Protein AF-A0A7S1DUS9-F1 (afdb_monomer_lite)

Secondary structure (DSSP, 8-state):
-HHHHHIIIIITTS-STT--HHHHHHHHHHHHHHHHHTTSEEEE--TTSS--EEEE--S--TTHHHHHHHHHH-SSHHHHHHHHHHHHHHHHTB-HHHHTTHHHHHHHHHHHHHHHHHHTT-

pLDDT: mean 80.32, std 11.38, range [42.69, 92.81]

Radius of gyration: 14.67 Å; chains: 1; bounding box: 32×38×35 Å

Sequence (122 aa):
PVAEHLFTNLLCKGNIAEQSEQGFTLFRFSMKFVNWRKGAFHESNHEGGEKQGFVVKSFDLMGTKELWEIAVGAEHDTVATEACIFLNELHQSLSGALQHRVAEKREEFIANCMRYMLQAAE

Structure (mmCIF, N/CA/C/O backbone):
data_AF-A0A7S1DUS9-F1
#
_entry.id   AF-A0A7S1DUS9-F1
#
loop_
_atom_site.group_PDB
_atom_site.id
_atom_site.type_symbol
_atom_site.label_atom_id
_atom_site.label_alt_id
_atom_site.label_comp_id
_atom_site.label_asym_id
_atom_site.label_entity_id
_atom_site.label_seq_id
_atom_site.pdbx_PDB_ins_code
_atom_site.Cartn_x
_atom_site.Cartn_y
_atom_site.Cartn_z
_atom_site.occupancy
_atom_site.B_iso_or_equiv
_atom_site.auth_seq_id
_atom_site.auth_comp_id
_atom_site.auth_asym_id
_atom_site.auth_atom_id
_atom_site.pdbx_PDB_model_num
ATOM 1 N N . PRO A 1 1 ? -18.184 4.659 -5.977 1.00 68.94 1 PRO A N 1
ATOM 2 C CA . PRO A 1 1 ? -17.952 6.117 -6.141 1.00 68.94 1 PRO A CA 1
ATOM 3 C C . PRO A 1 1 ? -16.950 6.381 -7.272 1.00 68.94 1 PRO A C 1
ATOM 5 O O . PRO A 1 1 ? -16.141 5.499 -7.538 1.00 68.94 1 PRO A O 1
ATOM 8 N N . VAL A 1 2 ? -16.971 7.556 -7.915 1.00 78.81 2 VAL A N 1
ATOM 9 C CA . VAL A 1 2 ? -16.080 7.877 -9.056 1.00 78.81 2 VAL A CA 1
ATOM 10 C C . VAL A 1 2 ? -14.597 7.658 -8.718 1.00 78.81 2 VAL A C 1
ATOM 12 O O . VAL A 1 2 ? -13.881 7.055 -9.505 1.00 78.81 2 VAL A O 1
ATOM 15 N N . ALA A 1 3 ? -14.154 8.043 -7.518 1.00 76.62 3 ALA A N 1
ATOM 16 C CA . ALA A 1 3 ? -12.767 7.861 -7.076 1.00 76.62 3 ALA A CA 1
ATOM 17 C C . ALA A 1 3 ? -12.326 6.386 -6.980 1.00 76.62 3 ALA A C 1
ATOM 19 O O . ALA A 1 3 ? -11.232 6.050 -7.417 1.00 76.62 3 ALA A O 1
ATOM 20 N N . GLU A 1 4 ? -13.182 5.498 -6.462 1.00 82.38 4 GLU A N 1
ATOM 21 C CA . GLU A 1 4 ? -12.916 4.048 -6.438 1.00 82.38 4 GLU A CA 1
ATOM 22 C C . GLU A 1 4 ? -12.840 3.484 -7.857 1.00 82.38 4 GLU A C 1
ATOM 24 O O . GLU A 1 4 ? -11.944 2.714 -8.179 1.00 82.38 4 GLU A O 1
ATOM 29 N N . HIS 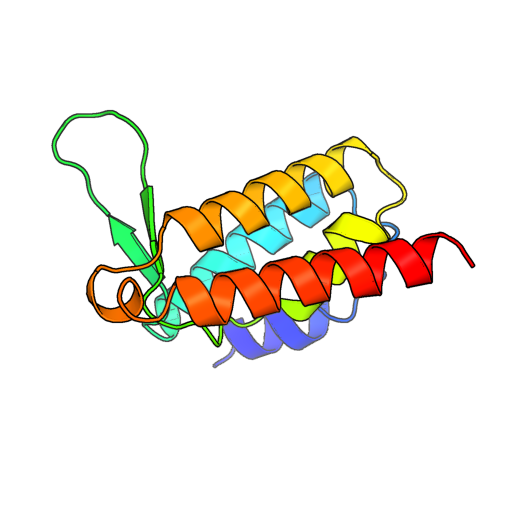A 1 5 ? -13.758 3.917 -8.726 1.00 81.31 5 HIS A N 1
ATOM 30 C CA . HIS A 1 5 ? -13.781 3.475 -10.113 1.00 81.31 5 HIS A CA 1
ATOM 31 C C . HIS A 1 5 ? -12.515 3.903 -10.866 1.00 81.31 5 HIS A C 1
ATOM 33 O O . HIS A 1 5 ? -11.961 3.095 -11.605 1.00 81.31 5 HIS A O 1
ATOM 39 N N . LEU A 1 6 ? -12.042 5.136 -10.661 1.00 80.06 6 LEU A N 1
ATOM 40 C CA . LEU A 1 6 ? -10.799 5.634 -11.256 1.00 80.06 6 LEU A CA 1
ATOM 41 C C . LEU A 1 6 ? -9.577 4.891 -10.709 1.00 80.06 6 LEU A C 1
ATOM 43 O O . LEU A 1 6 ? -8.745 4.449 -11.494 1.00 80.06 6 LEU A O 1
ATOM 47 N N . PHE A 1 7 ? -9.488 4.690 -9.392 1.00 84.31 7 PHE A N 1
ATOM 48 C CA . PHE A 1 7 ? -8.373 3.962 -8.784 1.00 84.31 7 PHE A CA 1
ATOM 49 C C . PHE A 1 7 ? -8.283 2.526 -9.314 1.00 84.31 7 PHE A C 1
ATOM 51 O O . PHE A 1 7 ? -7.256 2.131 -9.859 1.00 84.31 7 PHE A O 1
ATOM 58 N N . THR A 1 8 ? -9.385 1.774 -9.265 1.00 83.00 8 THR A N 1
ATOM 59 C CA . THR A 1 8 ? -9.393 0.380 -9.717 1.00 83.00 8 THR A CA 1
ATOM 60 C C . THR A 1 8 ? -9.198 0.246 -11.225 1.00 83.00 8 THR A C 1
ATOM 62 O O . THR A 1 8 ? -8.522 -0.677 -11.661 1.00 83.00 8 THR A O 1
ATOM 65 N N . ASN A 1 9 ? -9.791 1.117 -12.048 1.00 79.50 9 ASN A N 1
ATOM 66 C CA . ASN A 1 9 ? -9.757 0.917 -13.501 1.00 79.50 9 ASN A CA 1
ATOM 67 C C . ASN A 1 9 ? -8.583 1.581 -14.215 1.00 79.50 9 ASN A C 1
ATOM 69 O O . ASN A 1 9 ? -8.273 1.153 -15.321 1.00 79.50 9 ASN A O 1
ATOM 73 N N . LEU A 1 10 ? -7.951 2.594 -13.620 1.00 75.44 10 LEU A N 1
ATOM 74 C CA . LEU A 1 10 ? -6.824 3.290 -14.244 1.00 75.44 10 LEU A CA 1
ATOM 75 C C . LEU A 1 10 ? -5.498 2.972 -13.560 1.00 75.44 10 LEU A C 1
ATOM 77 O O . LEU A 1 10 ? -4.515 2.735 -14.250 1.00 75.44 10 LEU A O 1
ATOM 81 N N . LEU A 1 11 ? -5.464 2.949 -12.225 1.00 78.50 11 LEU A N 1
ATOM 82 C CA . LEU A 1 11 ? -4.211 2.791 -11.482 1.00 78.50 11 LEU A CA 1
ATOM 83 C C . LEU A 1 11 ? -3.909 1.322 -11.172 1.00 78.50 11 LEU A C 1
ATOM 85 O O . LEU A 1 11 ? -2.788 0.882 -11.381 1.00 78.50 11 LEU A O 1
ATOM 89 N N . CYS A 1 12 ? -4.909 0.539 -10.761 1.00 80.62 12 CYS A N 1
ATOM 90 C CA . CYS A 1 12 ? -4.723 -0.886 -10.453 1.00 80.62 12 CYS A CA 1
ATOM 91 C C . CYS A 1 12 ? -4.663 -1.800 -11.691 1.00 80.62 12 CYS A C 1
ATOM 93 O O . CYS A 1 12 ? -4.283 -2.957 -11.571 1.00 80.62 12 CYS A O 1
ATOM 95 N N . LYS A 1 13 ? -5.074 -1.317 -12.872 1.00 78.56 13 LYS A N 1
ATOM 96 C CA . LYS A 1 13 ? -5.063 -2.087 -14.135 1.00 78.56 13 LYS A CA 1
ATOM 97 C C . LYS A 1 13 ? -3.915 -1.722 -15.080 1.00 78.56 13 LYS A C 1
ATOM 99 O O . LYS A 1 13 ? -3.827 -2.300 -16.161 1.00 78.56 13 LYS A O 1
ATOM 104 N N . GLY A 1 14 ? -3.094 -0.736 -14.718 1.00 70.75 14 GLY A N 1
ATOM 105 C CA . GLY A 1 14 ? -1.909 -0.368 -15.493 1.00 70.75 14 GLY A CA 1
ATOM 106 C C . GLY A 1 14 ? -0.817 -1.435 -15.406 1.00 70.75 14 GLY A C 1
ATOM 107 O O . GLY A 1 14 ? -0.927 -2.372 -14.619 1.00 70.75 14 GLY A O 1
ATOM 108 N N . ASN A 1 15 ? 0.252 -1.288 -16.195 1.00 74.06 15 ASN A N 1
ATOM 109 C CA . ASN A 1 15 ? 1.436 -2.124 -16.014 1.00 74.06 15 ASN A CA 1
ATOM 110 C C . ASN A 1 15 ? 2.085 -1.773 -14.667 1.00 74.06 15 ASN A C 1
ATOM 112 O O . ASN A 1 15 ? 2.552 -0.652 -14.456 1.00 74.06 15 ASN A O 1
ATOM 116 N N . ILE A 1 16 ? 2.017 -2.712 -13.730 1.00 74.00 16 ILE A N 1
ATOM 117 C CA . ILE A 1 16 ? 2.449 -2.519 -12.346 1.00 74.00 16 ILE A CA 1
ATOM 118 C C . ILE A 1 16 ? 3.983 -2.591 -12.241 1.00 74.00 16 ILE A C 1
ATOM 120 O O . ILE A 1 16 ? 4.568 -1.907 -11.404 1.00 74.00 16 ILE A O 1
ATOM 124 N N . ALA A 1 17 ? 4.633 -3.349 -13.130 1.00 74.00 17 ALA A N 1
ATOM 125 C CA . ALA A 1 17 ? 6.086 -3.508 -13.152 1.00 74.00 17 ALA A CA 1
ATOM 126 C C . ALA A 1 17 ? 6.816 -2.236 -13.626 1.00 74.00 17 ALA A C 1
ATOM 128 O O . ALA A 1 17 ? 7.836 -1.849 -13.064 1.00 74.00 17 ALA A O 1
ATOM 129 N N . GLU A 1 18 ? 6.243 -1.527 -14.600 1.00 80.94 18 GLU A N 1
ATOM 130 C CA . GLU A 1 18 ? 6.824 -0.321 -15.219 1.00 80.94 18 GLU A CA 1
ATOM 131 C C . GLU A 1 18 ? 6.443 0.983 -14.485 1.00 80.94 18 GLU A C 1
ATOM 133 O O . GLU A 1 18 ? 6.460 2.076 -15.060 1.00 80.94 18 GLU A O 1
ATOM 138 N N . GLN A 1 19 ? 6.024 0.905 -13.218 1.00 80.94 19 GLN A N 1
ATOM 139 C CA . GLN A 1 19 ? 5.627 2.098 -12.471 1.00 80.94 19 GLN A CA 1
ATOM 140 C C . GLN A 1 19 ? 6.820 3.031 -12.260 1.00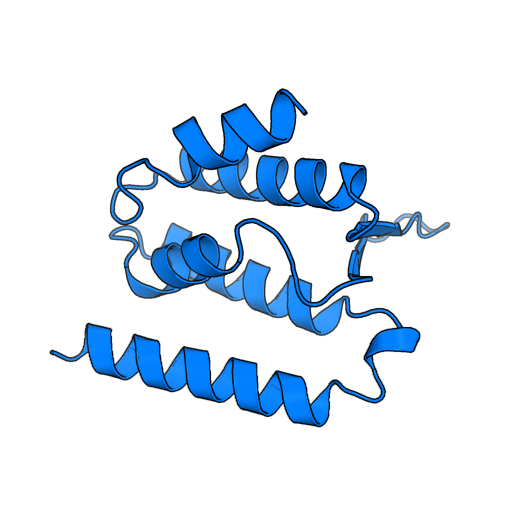 80.94 19 GLN A C 1
ATOM 142 O O . GLN A 1 19 ? 7.784 2.679 -11.587 1.00 80.94 19 GLN A O 1
ATOM 147 N N . SER A 1 20 ? 6.721 4.259 -12.771 1.00 87.94 20 SER A N 1
ATOM 148 C CA . SER A 1 20 ? 7.665 5.326 -12.435 1.00 87.94 20 SER A CA 1
ATOM 149 C C . SER A 1 20 ? 7.486 5.790 -10.987 1.00 87.94 20 SER A C 1
ATOM 151 O O . SER A 1 20 ? 6.432 5.596 -10.380 1.00 87.94 20 SER A O 1
ATOM 153 N N . GLU A 1 21 ? 8.476 6.494 -10.435 1.00 89.25 21 GLU A N 1
ATOM 154 C CA . GLU A 1 21 ? 8.374 7.096 -9.096 1.00 89.25 21 GLU A CA 1
ATOM 155 C C . GLU A 1 21 ? 7.166 8.041 -8.964 1.00 89.25 21 GLU A C 1
ATOM 157 O O . GLU A 1 21 ? 6.475 8.058 -7.940 1.00 89.25 21 GLU A O 1
ATOM 162 N N . GLN A 1 22 ? 6.8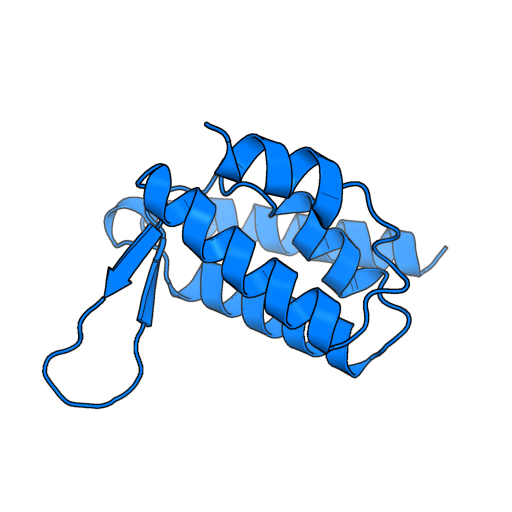58 8.809 -10.018 1.00 89.56 22 GLN A N 1
ATOM 163 C CA . GLN A 1 22 ? 5.676 9.674 -10.042 1.00 89.56 22 GLN A CA 1
ATOM 164 C C . GLN A 1 22 ? 4.383 8.851 -10.112 1.00 89.56 22 GLN A C 1
ATOM 166 O O . GLN A 1 22 ? 3.406 9.196 -9.442 1.00 89.56 22 GLN A O 1
ATOM 171 N N . GLY A 1 23 ? 4.384 7.752 -10.875 1.00 88.88 23 GLY A N 1
ATOM 172 C CA . GLY A 1 23 ? 3.279 6.794 -10.931 1.00 88.88 23 GLY A CA 1
ATOM 173 C C . GLY A 1 23 ? 2.995 6.181 -9.562 1.00 88.88 23 GLY A C 1
ATOM 174 O O . GLY A 1 23 ? 1.863 6.237 -9.077 1.00 88.88 23 GLY A O 1
ATOM 175 N N . PHE A 1 24 ? 4.042 5.727 -8.870 1.00 91.31 24 PHE A N 1
ATOM 176 C CA . PHE A 1 24 ? 3.934 5.198 -7.515 1.00 91.31 24 PHE A CA 1
ATOM 177 C C . PHE A 1 24 ? 3.467 6.253 -6.504 1.00 91.31 24 PHE A C 1
ATOM 179 O O . PHE A 1 24 ? 2.609 5.981 -5.664 1.00 91.31 24 PHE A O 1
ATOM 186 N N . THR A 1 25 ? 3.954 7.491 -6.613 1.00 90.88 25 THR A N 1
ATOM 187 C CA . THR A 1 25 ? 3.492 8.604 -5.769 1.00 90.88 25 THR A CA 1
ATOM 188 C C . THR A 1 25 ? 1.987 8.839 -5.933 1.00 90.88 25 THR A C 1
ATOM 190 O O . THR A 1 25 ? 1.260 8.969 -4.940 1.00 90.88 25 THR A O 1
ATOM 193 N N . LEU A 1 26 ? 1.496 8.837 -7.177 1.00 89.75 26 LEU A N 1
ATOM 194 C CA . LEU A 1 26 ? 0.073 8.967 -7.483 1.00 89.75 26 LEU A CA 1
ATOM 195 C C . LEU A 1 26 ? -0.735 7.764 -6.976 1.00 89.75 26 LEU A C 1
ATOM 197 O O . LEU A 1 26 ? -1.818 7.951 -6.411 1.00 89.75 26 LEU A O 1
ATOM 201 N N . PHE A 1 27 ? -0.210 6.547 -7.134 1.00 91.12 27 PHE A N 1
ATOM 202 C CA . PHE A 1 27 ? -0.811 5.327 -6.601 1.00 91.12 27 PHE A CA 1
ATOM 203 C C . PHE A 1 27 ? -0.965 5.412 -5.080 1.00 91.12 27 PHE A C 1
ATOM 205 O O . PHE A 1 27 ? -2.077 5.267 -4.568 1.00 91.12 27 PHE A O 1
ATOM 212 N N . ARG A 1 28 ? 0.113 5.739 -4.356 1.00 91.12 28 ARG A N 1
ATOM 213 C CA . ARG A 1 28 ? 0.131 5.864 -2.891 1.00 91.12 28 ARG A CA 1
ATOM 214 C C . ARG A 1 28 ? -0.881 6.894 -2.402 1.00 91.12 28 ARG A C 1
ATOM 216 O O . ARG A 1 28 ? -1.648 6.625 -1.475 1.00 91.12 28 ARG A O 1
ATOM 223 N N . PHE A 1 29 ? -0.900 8.070 -3.028 1.00 90.00 29 PHE A N 1
ATOM 224 C CA . PHE A 1 29 ? -1.862 9.124 -2.708 1.00 90.00 29 PHE A CA 1
ATOM 225 C C . PHE A 1 29 ? -3.305 8.652 -2.922 1.00 90.00 29 PHE A C 1
ATOM 227 O O . PHE A 1 29 ? -4.150 8.791 -2.034 1.00 90.00 29 PHE A O 1
ATOM 234 N N . SER A 1 30 ? -3.579 8.038 -4.073 1.00 90.81 30 SER A N 1
ATOM 235 C CA . SER A 1 30 ? -4.917 7.568 -4.427 1.00 90.81 30 SER A CA 1
ATOM 236 C C . SER A 1 30 ? -5.383 6.448 -3.498 1.00 90.81 30 SER A C 1
ATOM 238 O O . SER A 1 30 ? -6.507 6.494 -3.003 1.00 90.81 30 SER A O 1
ATOM 240 N N . MET A 1 31 ? -4.508 5.496 -3.165 1.00 91.44 31 MET A N 1
ATOM 241 C CA . MET A 1 31 ? -4.799 4.427 -2.209 1.00 91.44 31 MET A CA 1
ATOM 242 C C . MET A 1 31 ? -5.205 4.998 -0.844 1.00 91.44 31 MET A C 1
ATOM 244 O O . MET A 1 31 ? -6.222 4.580 -0.284 1.00 91.44 31 MET A O 1
ATOM 248 N N . LYS A 1 32 ? -4.464 5.988 -0.324 1.00 89.75 32 LYS A N 1
ATOM 249 C CA . LYS A 1 32 ? -4.811 6.680 0.930 1.00 89.75 32 LYS A CA 1
ATOM 250 C C . LYS A 1 32 ? -6.164 7.383 0.826 1.00 89.75 32 LYS A C 1
ATOM 252 O O . LYS A 1 32 ? -7.027 7.178 1.678 1.00 89.75 32 LYS A O 1
ATOM 257 N N . PHE A 1 33 ? -6.385 8.154 -0.237 1.00 88.75 33 PHE A N 1
ATOM 258 C CA . PHE A 1 33 ? -7.622 8.908 -0.438 1.00 88.75 33 PHE A CA 1
ATOM 259 C C . PHE A 1 33 ? -8.862 8.007 -0.501 1.00 88.75 33 PHE A C 1
ATOM 261 O O . PHE A 1 33 ? -9.864 8.262 0.169 1.00 88.75 33 PHE A O 1
ATOM 268 N N . VAL A 1 34 ? -8.803 6.930 -1.284 1.00 91.25 34 VAL A N 1
ATOM 269 C CA . VAL A 1 34 ? -9.953 6.049 -1.517 1.00 91.25 34 VAL A CA 1
ATOM 270 C C . VAL A 1 34 ? -10.315 5.277 -0.247 1.00 91.25 34 VAL A C 1
ATOM 272 O O . VAL A 1 34 ? -11.486 5.193 0.125 1.00 91.25 34 VAL A O 1
ATOM 275 N N . ASN A 1 35 ? -9.319 4.774 0.478 1.00 91.56 35 ASN A N 1
ATOM 276 C CA . ASN A 1 35 ? -9.546 4.074 1.740 1.00 91.56 35 ASN A CA 1
ATOM 277 C C . ASN A 1 35 ? -9.950 5.031 2.879 1.00 91.56 35 ASN A C 1
ATOM 279 O O . ASN A 1 35 ? -10.750 4.647 3.732 1.00 91.56 35 ASN A O 1
ATOM 283 N N . TRP A 1 36 ? -9.503 6.293 2.872 1.00 89.75 36 TRP A N 1
ATOM 284 C CA . TRP A 1 36 ? -10.034 7.330 3.768 1.00 89.75 36 TRP A CA 1
ATOM 285 C C . TRP A 1 36 ? -11.520 7.587 3.505 1.00 89.75 36 TRP A C 1
ATOM 287 O O . TRP A 1 36 ? -12.329 7.552 4.431 1.00 89.75 36 TRP A O 1
ATOM 297 N N . ARG A 1 37 ? -11.912 7.741 2.234 1.00 88.75 37 ARG A N 1
ATOM 298 C CA . ARG A 1 37 ? -13.320 7.904 1.828 1.00 88.75 37 ARG A CA 1
ATOM 299 C C . ARG A 1 37 ? -14.206 6.732 2.255 1.00 88.75 37 ARG A C 1
ATOM 301 O O . ARG A 1 37 ? -15.385 6.945 2.524 1.00 88.75 37 ARG A O 1
ATOM 308 N N . LYS A 1 38 ? -13.648 5.521 2.333 1.00 88.00 38 LYS A N 1
ATOM 309 C CA . LYS A 1 38 ? -14.325 4.308 2.819 1.00 88.00 38 LYS A CA 1
ATOM 310 C C . LYS A 1 38 ? -14.329 4.162 4.347 1.00 88.00 38 LYS A C 1
ATOM 312 O O . LYS A 1 38 ? -14.908 3.211 4.858 1.00 88.00 38 LYS A O 1
ATOM 317 N N . GLY A 1 39 ? -13.675 5.064 5.079 1.00 87.00 39 GLY A N 1
ATOM 318 C CA . GLY A 1 39 ? -13.516 4.975 6.533 1.00 87.00 39 GLY A CA 1
ATOM 319 C C . GLY A 1 39 ? -12.492 3.929 6.996 1.00 87.00 39 GLY A C 1
ATOM 320 O O . GLY A 1 39 ? -12.380 3.682 8.196 1.00 87.00 39 GLY A O 1
ATOM 321 N N . ALA A 1 40 ? -11.733 3.334 6.069 1.00 86.44 40 ALA A N 1
ATOM 322 C CA . ALA A 1 40 ? -10.676 2.365 6.352 1.00 86.44 40 ALA A CA 1
ATOM 323 C C . ALA A 1 40 ? -9.342 3.031 6.745 1.00 86.44 40 ALA A C 1
ATOM 325 O O . ALA A 1 40 ? -8.530 2.401 7.423 1.00 86.44 40 ALA A O 1
ATOM 326 N N . PHE A 1 41 ? -9.150 4.311 6.398 1.00 84.31 41 PHE A N 1
ATOM 327 C CA . PHE A 1 41 ? -8.107 5.181 6.957 1.00 84.31 41 PHE A CA 1
ATOM 328 C C . PHE A 1 41 ? -8.698 6.351 7.739 1.00 84.31 41 PHE A C 1
ATOM 330 O O . PHE A 1 41 ? -9.772 6.866 7.426 1.00 84.31 41 PHE A O 1
ATOM 337 N N . HIS A 1 42 ? -7.936 6.830 8.714 1.00 83.38 42 HIS A N 1
ATOM 338 C CA . HIS A 1 42 ? -8.131 8.136 9.323 1.00 83.38 42 HIS A CA 1
ATOM 339 C C . HIS A 1 42 ? -6.800 8.876 9.363 1.00 83.38 42 HIS A C 1
ATOM 341 O O . HIS A 1 42 ? -5.791 8.284 9.730 1.00 83.38 42 HIS A O 1
ATOM 347 N N . GLU A 1 43 ? -6.786 10.147 8.985 1.00 73.62 43 GLU A N 1
ATOM 348 C CA . GLU A 1 43 ? -5.603 10.984 9.163 1.00 73.62 43 GLU A CA 1
ATOM 349 C C . GLU A 1 43 ? -5.467 11.292 10.657 1.00 73.62 43 GLU A C 1
ATOM 351 O O . GLU A 1 43 ? -6.424 11.741 11.291 1.00 73.62 43 GLU A O 1
ATOM 356 N N . SER A 1 44 ? -4.323 10.967 11.258 1.00 67.12 44 SER A N 1
ATOM 357 C CA . SER A 1 44 ? -4.061 11.351 12.641 1.00 67.12 44 SER A CA 1
ATOM 358 C C . SER A 1 44 ? -3.461 12.747 12.626 1.00 67.12 44 SER A C 1
ATOM 360 O O . SER A 1 44 ? -2.279 12.919 12.319 1.00 67.12 44 SER A O 1
ATOM 362 N N . ASN A 1 45 ? -4.266 13.744 12.982 1.00 55.59 45 ASN A N 1
ATOM 363 C CA . ASN A 1 45 ? -3.735 15.044 13.357 1.00 55.59 45 ASN A CA 1
ATOM 364 C C . ASN A 1 45 ? -3.026 14.875 14.703 1.00 55.59 45 ASN A C 1
ATOM 366 O O . ASN A 1 45 ? -3.670 14.852 15.748 1.00 55.59 45 ASN A O 1
ATOM 370 N N . HIS A 1 46 ? -1.706 14.710 14.681 1.00 49.25 46 HIS A N 1
ATOM 371 C CA . HIS A 1 46 ? -0.911 14.919 15.882 1.00 49.25 46 HIS A CA 1
ATOM 372 C C . HIS A 1 46 ? -0.819 16.429 16.125 1.00 49.25 46 HIS A C 1
ATOM 374 O O . HIS A 1 46 ? -0.179 17.159 15.365 1.00 49.25 46 HIS A O 1
ATOM 380 N N . GLU A 1 47 ? -1.477 16.909 17.181 1.00 43.47 47 GLU A N 1
ATOM 381 C CA . GLU A 1 47 ? -1.168 18.212 17.769 1.00 43.47 47 GLU A CA 1
ATOM 382 C C . GLU A 1 47 ? 0.297 18.167 18.231 1.00 43.47 47 GLU A C 1
ATOM 384 O O . GLU A 1 47 ? 0.619 17.482 19.199 1.00 43.47 47 GLU A O 1
ATOM 389 N N . GLY A 1 48 ? 1.209 18.815 17.496 1.00 49.91 48 GLY A N 1
ATOM 390 C CA . GLY A 1 48 ? 2.632 18.834 17.869 1.00 49.91 48 GLY A CA 1
ATOM 391 C C . GLY A 1 48 ? 3.668 18.855 16.744 1.00 49.91 48 GLY A C 1
ATOM 392 O O . GLY A 1 48 ? 4.853 18.845 17.045 1.00 49.91 48 GLY A O 1
ATOM 393 N N . GLY A 1 49 ? 3.281 18.914 15.467 1.00 43.59 49 GLY A N 1
ATOM 394 C CA . GLY A 1 49 ? 4.217 19.262 14.384 1.00 43.59 49 GLY A CA 1
ATOM 395 C C . GLY A 1 49 ? 5.178 18.164 13.908 1.00 43.59 49 GLY A C 1
ATOM 396 O O . GLY A 1 49 ? 5.934 18.415 12.973 1.00 43.59 49 GLY A O 1
ATOM 397 N N . GLU A 1 50 ? 5.123 16.943 14.444 1.00 42.69 50 GLU A N 1
ATOM 398 C CA . GLU A 1 50 ? 5.891 15.811 13.912 1.00 42.69 50 GLU A CA 1
ATOM 399 C C . GLU A 1 50 ? 4.980 14.808 13.187 1.00 42.69 50 GLU A C 1
ATOM 401 O O . GLU A 1 50 ? 4.154 14.140 13.798 1.00 42.69 50 GLU A O 1
ATOM 406 N N . LYS A 1 51 ? 5.158 14.764 11.855 1.00 49.28 51 LYS A N 1
ATOM 407 C CA . LYS A 1 51 ? 4.562 13.888 10.823 1.00 49.28 51 LYS A CA 1
ATOM 408 C C . LYS A 1 51 ? 3.032 13.704 10.858 1.00 49.28 51 LYS A C 1
ATOM 410 O O . LYS A 1 51 ? 2.471 13.062 11.737 1.00 49.28 51 LYS A O 1
ATOM 415 N N . GLN A 1 52 ? 2.368 14.152 9.783 1.00 54.22 52 GLN A N 1
ATOM 416 C CA . GLN A 1 52 ? 1.023 13.689 9.408 1.00 54.22 52 GLN A CA 1
ATOM 417 C C . GLN A 1 52 ? 1.029 12.157 9.300 1.00 54.22 52 GLN A C 1
ATOM 419 O O . GLN A 1 52 ? 1.541 11.586 8.336 1.00 54.22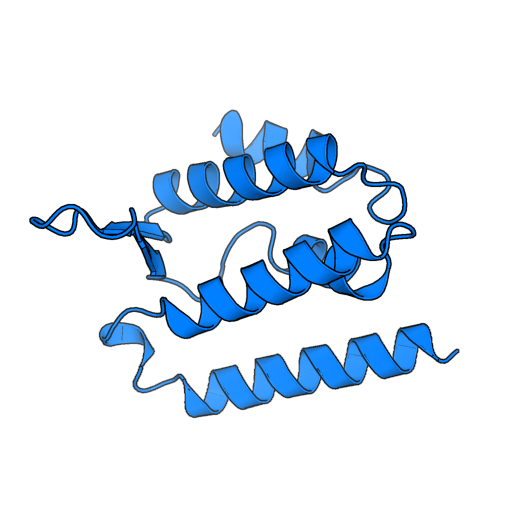 52 GLN A O 1
ATOM 424 N N . GLY A 1 53 ? 0.511 11.495 10.329 1.00 67.62 53 GLY A N 1
ATOM 425 C CA . GLY A 1 53 ? 0.316 10.053 10.350 1.00 67.62 53 GLY A CA 1
ATOM 426 C C . GLY A 1 53 ? -1.050 9.669 9.789 1.00 67.62 53 GLY A C 1
ATOM 427 O O . GLY A 1 53 ? -1.951 10.496 9.633 1.00 67.62 53 GLY A O 1
ATOM 428 N N . PHE A 1 54 ? -1.231 8.384 9.513 1.00 80.19 54 PHE A N 1
ATOM 429 C CA . PHE A 1 54 ? -2.548 7.810 9.265 1.00 80.19 54 PHE A CA 1
ATOM 430 C C . PHE A 1 54 ? -2.748 6.595 10.167 1.00 80.19 54 PHE A C 1
ATOM 432 O O . PHE A 1 54 ? -1.790 5.938 10.566 1.00 80.19 54 PHE A O 1
ATOM 439 N N . VAL A 1 55 ? -4.008 6.302 10.472 1.00 85.88 55 VAL A N 1
ATOM 440 C CA . VAL A 1 55 ? -4.445 5.153 11.260 1.00 85.88 55 VAL A CA 1
ATOM 441 C C . VAL A 1 55 ? -5.288 4.245 10.379 1.00 85.88 55 VAL A C 1
ATOM 443 O O . VAL A 1 55 ? -6.274 4.680 9.776 1.00 85.88 55 VAL A O 1
ATOM 446 N N . VAL A 1 56 ? -4.915 2.972 10.332 1.00 87.25 56 VAL A N 1
ATOM 447 C CA . VAL A 1 56 ? -5.592 1.920 9.578 1.00 87.25 56 VAL A CA 1
ATOM 448 C C . VAL A 1 56 ? -6.682 1.298 10.446 1.00 87.25 56 VAL A C 1
ATOM 450 O O . VAL A 1 56 ? -6.421 0.756 11.522 1.00 87.25 56 VAL A O 1
ATOM 453 N N . LYS A 1 57 ? -7.927 1.386 9.981 1.00 86.69 57 LYS A N 1
ATOM 454 C CA . LYS A 1 57 ? -9.127 0.893 10.677 1.00 86.69 57 LYS A CA 1
ATOM 455 C C . LYS A 1 57 ? -9.671 -0.412 10.098 1.00 86.69 57 LYS A C 1
ATOM 457 O O . LYS A 1 57 ? -10.528 -1.031 10.720 1.00 86.69 57 LYS A O 1
ATOM 462 N N . SER A 1 58 ? -9.167 -0.847 8.943 1.00 86.12 58 SER A N 1
ATOM 463 C CA . SER A 1 58 ? -9.535 -2.113 8.306 1.00 86.12 58 SER A CA 1
ATOM 464 C C . SER A 1 58 ? -8.316 -2.785 7.681 1.00 86.12 58 SER A C 1
ATOM 466 O O . SER A 1 58 ? -7.451 -2.100 7.145 1.00 86.12 58 SER A O 1
ATOM 468 N N . PHE A 1 59 ? -8.277 -4.118 7.706 1.00 81.31 59 PHE A N 1
ATOM 469 C CA . PHE A 1 59 ? -7.307 -4.906 6.935 1.00 81.31 59 PHE A CA 1
ATOM 470 C C . PHE A 1 59 ? -7.680 -5.014 5.450 1.00 81.31 59 PHE A C 1
ATOM 472 O O . PHE A 1 59 ? -6.814 -5.276 4.624 1.00 81.31 59 PHE A O 1
ATOM 479 N N . ASP A 1 60 ? -8.953 -4.806 5.109 1.00 85.12 60 ASP A N 1
ATOM 480 C CA . ASP A 1 60 ? -9.452 -4.842 3.732 1.00 85.12 60 ASP A CA 1
ATOM 481 C C . ASP A 1 60 ? -9.254 -3.477 3.060 1.00 85.12 60 ASP A C 1
ATOM 483 O O . ASP A 1 60 ? -10.196 -2.713 2.826 1.00 85.12 60 ASP A O 1
ATOM 487 N N . LEU A 1 61 ? -7.984 -3.120 2.857 1.00 89.38 61 LEU A N 1
ATOM 488 C CA . LEU A 1 61 ? -7.602 -1.903 2.156 1.00 89.38 61 LEU A CA 1
ATOM 489 C C . LEU A 1 61 ? -7.608 -2.150 0.646 1.00 89.38 61 LEU A C 1
ATOM 491 O O . LEU A 1 61 ? -6.931 -3.043 0.129 1.00 89.38 61 LEU A O 1
ATOM 495 N N . MET A 1 62 ? -8.322 -1.295 -0.078 1.00 90.50 62 MET A N 1
ATOM 496 C CA . MET A 1 62 ? -8.318 -1.287 -1.537 1.00 90.50 62 MET A CA 1
ATOM 497 C C . MET A 1 62 ? -6.916 -0.945 -2.046 1.00 90.50 62 MET A C 1
ATOM 499 O O . MET A 1 62 ? -6.320 0.008 -1.551 1.00 90.50 62 MET A O 1
ATOM 503 N N . GLY A 1 63 ? -6.408 -1.686 -3.033 1.00 89.12 63 GLY A N 1
ATOM 504 C CA . GLY A 1 63 ? -5.066 -1.477 -3.588 1.00 89.12 63 GLY A CA 1
ATOM 505 C C . GLY A 1 63 ? -3.959 -2.275 -2.899 1.00 89.12 63 GLY A C 1
ATOM 506 O O . GLY A 1 63 ? -2.811 -2.189 -3.313 1.00 89.12 63 GLY A O 1
ATOM 507 N N . THR A 1 64 ? -4.262 -3.040 -1.842 1.00 89.44 64 THR A N 1
ATOM 508 C CA . THR A 1 64 ? -3.235 -3.807 -1.108 1.00 89.44 64 THR A CA 1
ATOM 509 C C . THR A 1 64 ? -2.575 -4.866 -1.977 1.00 89.44 64 THR A C 1
ATOM 511 O O . THR A 1 64 ? -1.368 -5.057 -1.891 1.00 89.44 64 THR A O 1
ATOM 514 N N . LYS A 1 65 ? -3.354 -5.555 -2.815 1.00 87.12 65 LYS A N 1
ATOM 515 C CA . LYS A 1 65 ? -2.826 -6.586 -3.711 1.00 87.12 65 LYS A CA 1
ATOM 516 C C . LYS A 1 65 ? -1.854 -5.972 -4.718 1.00 87.12 65 LYS A C 1
ATOM 518 O O . LYS A 1 65 ? -0.750 -6.469 -4.880 1.00 87.12 65 LYS A O 1
ATOM 523 N N . GLU A 1 66 ? -2.256 -4.872 -5.337 1.00 90.12 66 GLU A N 1
ATOM 524 C CA . GLU A 1 66 ? -1.446 -4.155 -6.314 1.00 90.12 66 GLU A CA 1
ATOM 525 C C . GLU A 1 66 ? -0.197 -3.564 -5.658 1.00 90.12 66 GLU A C 1
ATOM 527 O O . GLU A 1 66 ? 0.882 -3.632 -6.227 1.00 90.12 66 GLU A O 1
ATOM 532 N N . LEU A 1 67 ? -0.301 -3.059 -4.425 1.00 91.00 67 LEU A N 1
ATOM 533 C CA . LEU A 1 67 ? 0.857 -2.588 -3.667 1.00 91.00 67 LEU A CA 1
ATOM 534 C C . LEU A 1 67 ? 1.887 -3.706 -3.428 1.00 91.00 67 LEU A C 1
ATOM 536 O O . LEU A 1 67 ? 3.085 -3.452 -3.528 1.00 91.00 67 LEU A O 1
ATOM 540 N N . TRP A 1 68 ? 1.436 -4.934 -3.152 1.00 88.00 68 TRP A N 1
ATOM 541 C CA . TRP A 1 68 ? 2.327 -6.096 -3.085 1.00 88.00 68 TRP A CA 1
ATOM 542 C C . TRP A 1 68 ? 2.978 -6.408 -4.427 1.00 88.00 68 TRP A C 1
ATOM 544 O O . TRP A 1 68 ? 4.175 -6.665 -4.463 1.00 88.00 68 TRP A O 1
ATOM 554 N N . GLU A 1 69 ? 2.215 -6.362 -5.517 1.00 87.56 69 GLU A N 1
ATOM 555 C CA . GLU A 1 69 ? 2.737 -6.591 -6.868 1.00 87.56 69 GLU A CA 1
ATOM 556 C C . GLU A 1 69 ? 3.788 -5.535 -7.254 1.00 87.56 69 GLU A C 1
ATOM 558 O O . GLU A 1 69 ? 4.825 -5.898 -7.800 1.00 87.56 69 GLU A O 1
ATOM 563 N N . ILE A 1 70 ? 3.598 -4.259 -6.888 1.00 89.44 70 ILE A N 1
ATOM 564 C CA . ILE A 1 70 ? 4.616 -3.203 -7.063 1.00 89.44 70 ILE A CA 1
ATOM 565 C C . ILE A 1 70 ? 5.862 -3.515 -6.231 1.00 89.44 70 ILE A C 1
ATOM 567 O O . ILE A 1 70 ? 6.978 -3.423 -6.731 1.00 89.44 70 ILE A O 1
ATOM 571 N N . ALA A 1 71 ? 5.686 -3.886 -4.961 1.00 88.75 71 ALA A N 1
ATOM 572 C CA . ALA A 1 71 ? 6.795 -4.107 -4.035 1.00 88.75 71 ALA A CA 1
ATOM 573 C C . ALA A 1 71 ? 7.767 -5.204 -4.489 1.00 88.75 71 ALA A C 1
ATOM 575 O O . ALA A 1 71 ? 8.940 -5.157 -4.129 1.00 88.75 71 ALA A O 1
ATOM 576 N N . VAL A 1 72 ? 7.285 -6.178 -5.262 1.00 86.12 72 VAL A N 1
ATOM 577 C CA . VAL A 1 72 ? 8.078 -7.344 -5.685 1.00 86.12 72 VAL A CA 1
ATOM 578 C C . VAL A 1 72 ? 8.354 -7.397 -7.182 1.00 86.12 72 VAL A C 1
ATOM 580 O O . VAL A 1 72 ? 9.273 -8.094 -7.593 1.00 86.12 72 VAL A O 1
ATOM 583 N N . GLY A 1 73 ? 7.554 -6.703 -7.990 1.00 82.88 73 GLY A N 1
ATOM 584 C CA . GLY A 1 73 ? 7.610 -6.767 -9.448 1.00 82.88 73 GLY A CA 1
ATOM 585 C C . GLY A 1 73 ? 7.999 -5.459 -10.128 1.00 82.88 73 GLY A C 1
ATOM 586 O O . GLY A 1 73 ? 8.063 -5.440 -11.353 1.00 82.88 73 GLY A O 1
ATOM 587 N N . ALA A 1 74 ? 8.222 -4.368 -9.386 1.00 87.00 74 ALA A N 1
ATOM 588 C CA . ALA A 1 74 ? 8.674 -3.118 -9.991 1.00 87.00 74 ALA A CA 1
ATOM 589 C C . ALA A 1 74 ? 10.090 -3.262 -10.569 1.00 87.00 74 ALA A C 1
ATOM 591 O O . ALA A 1 74 ? 11.000 -3.731 -9.892 1.00 87.00 74 ALA A O 1
ATOM 592 N N . GLU A 1 75 ? 10.286 -2.787 -11.799 1.00 87.38 75 GLU A N 1
ATOM 593 C CA . GLU A 1 75 ? 11.600 -2.758 -12.461 1.00 87.38 75 GLU A CA 1
ATOM 594 C C . GLU A 1 75 ? 12.547 -1.726 -11.833 1.00 87.3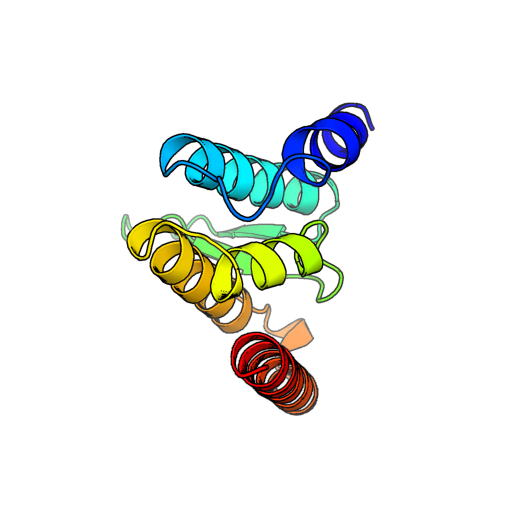8 75 GLU A C 1
ATOM 596 O O . GLU A 1 75 ? 13.769 -1.824 -11.936 1.00 87.38 75 GLU A O 1
ATOM 601 N N . HIS A 1 76 ? 11.978 -0.707 -11.188 1.00 87.00 76 HIS A N 1
ATOM 602 C CA . HIS A 1 76 ? 12.724 0.329 -10.493 1.00 87.00 76 HIS A CA 1
ATOM 603 C C . HIS A 1 76 ? 12.882 -0.019 -9.008 1.00 87.00 76 HIS A C 1
ATOM 605 O O . HIS A 1 76 ? 11.925 0.089 -8.239 1.00 87.00 76 HIS A O 1
ATOM 611 N N . ASP A 1 77 ? 14.112 -0.324 -8.583 1.00 88.00 77 ASP A N 1
ATOM 612 C CA . ASP A 1 77 ? 14.461 -0.641 -7.186 1.00 88.00 77 ASP A CA 1
ATOM 613 C C . ASP A 1 77 ? 13.953 0.405 -6.181 1.00 88.00 77 ASP A C 1
ATOM 615 O O . ASP A 1 77 ? 13.481 0.063 -5.093 1.00 88.00 77 ASP A O 1
ATOM 619 N N . THR A 1 78 ? 14.008 1.692 -6.543 1.00 92.12 78 THR A N 1
ATOM 620 C CA . THR A 1 78 ? 13.480 2.791 -5.719 1.00 92.12 78 THR A CA 1
ATOM 621 C C . THR A 1 78 ? 11.979 2.630 -5.479 1.00 92.12 78 THR A C 1
ATOM 623 O O . THR A 1 78 ? 11.511 2.787 -4.354 1.00 92.12 78 THR A O 1
ATOM 626 N N . VAL A 1 79 ? 11.216 2.275 -6.516 1.00 91.75 79 VAL A N 1
ATOM 627 C CA . VAL A 1 79 ? 9.761 2.085 -6.430 1.00 91.75 79 VAL A CA 1
ATOM 628 C C . VAL A 1 79 ? 9.425 0.841 -5.614 1.00 91.75 79 VAL A C 1
ATOM 630 O O . VAL A 1 79 ? 8.563 0.914 -4.738 1.00 91.75 79 VAL A O 1
ATOM 633 N N . ALA A 1 80 ? 10.140 -0.266 -5.829 1.00 89.06 80 ALA A N 1
ATOM 634 C CA . ALA A 1 80 ? 9.994 -1.478 -5.021 1.00 89.06 80 ALA A CA 1
ATOM 635 C C . ALA A 1 80 ? 10.256 -1.196 -3.528 1.00 89.06 80 ALA A C 1
ATOM 637 O O . ALA A 1 80 ? 9.472 -1.578 -2.653 1.00 89.06 80 ALA A O 1
ATOM 638 N N . THR A 1 81 ? 11.328 -0.453 -3.239 1.00 91.56 81 THR A N 1
ATOM 639 C CA . THR A 1 81 ? 11.714 -0.060 -1.878 1.00 91.56 81 THR A CA 1
ATOM 640 C C . THR A 1 81 ? 10.653 0.825 -1.227 1.00 91.56 81 THR A C 1
ATOM 642 O O . THR A 1 81 ? 10.212 0.541 -0.113 1.00 91.56 81 THR A O 1
ATOM 645 N N . GLU A 1 82 ? 10.186 1.864 -1.920 1.00 92.81 82 GLU A N 1
ATOM 646 C CA . GLU A 1 82 ? 9.137 2.759 -1.422 1.00 92.81 82 GLU A CA 1
ATOM 647 C C . GLU A 1 82 ? 7.802 2.026 -1.201 1.00 92.81 82 GLU A C 1
ATOM 649 O O . GLU A 1 82 ? 7.092 2.298 -0.228 1.00 92.81 82 GLU A O 1
ATOM 654 N N . ALA A 1 83 ? 7.471 1.042 -2.042 1.00 91.50 83 ALA A N 1
ATOM 655 C CA . ALA A 1 83 ? 6.310 0.178 -1.849 1.00 91.50 83 ALA A CA 1
ATOM 656 C C . ALA A 1 83 ? 6.442 -0.712 -0.605 1.00 91.50 83 ALA A C 1
ATOM 658 O O . ALA A 1 83 ? 5.489 -0.819 0.171 1.00 91.50 83 ALA A O 1
ATOM 659 N N . CYS A 1 84 ? 7.625 -1.278 -0.352 1.00 90.12 84 CYS A N 1
ATOM 660 C CA . CYS A 1 84 ? 7.904 -2.044 0.865 1.00 90.12 84 CYS A CA 1
ATOM 661 C C . CYS A 1 84 ? 7.819 -1.174 2.127 1.00 90.12 84 CYS A C 1
ATOM 663 O O . CYS A 1 84 ? 7.214 -1.579 3.124 1.00 90.12 84 CYS A O 1
ATOM 665 N N . ILE A 1 85 ? 8.389 0.036 2.082 1.00 91.69 85 ILE A N 1
ATOM 666 C CA . ILE A 1 85 ? 8.283 1.014 3.171 1.00 91.69 85 ILE A CA 1
ATOM 667 C C . ILE A 1 85 ? 6.813 1.317 3.433 1.00 91.69 85 ILE A C 1
ATOM 669 O O . ILE A 1 85 ? 6.367 1.240 4.577 1.00 91.69 85 ILE A O 1
ATOM 673 N N . PHE A 1 86 ? 6.036 1.580 2.381 1.00 92.06 86 PHE A N 1
ATOM 674 C CA . PHE A 1 86 ? 4.626 1.897 2.533 1.00 92.06 86 PHE A CA 1
ATOM 675 C C . PHE A 1 86 ? 3.814 0.720 3.097 1.00 92.06 86 PHE A C 1
ATOM 677 O O . PHE A 1 86 ? 3.003 0.927 3.996 1.00 92.06 86 PHE A O 1
ATOM 684 N N . LEU A 1 87 ? 4.065 -0.520 2.664 1.00 90.00 87 LEU A N 1
ATOM 685 C CA . LEU A 1 87 ? 3.462 -1.723 3.261 1.00 90.00 87 LEU A CA 1
ATOM 686 C C . LEU A 1 87 ? 3.748 -1.830 4.762 1.00 90.00 87 LEU A C 1
ATOM 688 O O . LEU A 1 87 ? 2.849 -2.134 5.551 1.00 90.00 87 LEU A O 1
ATOM 692 N N . ASN A 1 88 ? 4.987 -1.554 5.164 1.00 87.31 88 ASN A N 1
ATOM 693 C CA . ASN A 1 88 ? 5.368 -1.559 6.568 1.00 87.31 88 ASN A CA 1
ATOM 694 C C . ASN A 1 88 ? 4.696 -0.412 7.348 1.00 87.31 88 ASN A C 1
ATOM 696 O O . ASN A 1 88 ? 4.199 -0.647 8.448 1.00 87.31 88 ASN A O 1
ATOM 700 N N . GLU A 1 89 ? 4.589 0.792 6.774 1.00 88.62 89 GLU A N 1
ATOM 701 C CA . GLU A 1 89 ? 3.818 1.896 7.366 1.00 88.62 89 GLU A CA 1
ATOM 702 C C . GLU A 1 89 ? 2.354 1.493 7.596 1.00 88.62 89 GLU A C 1
ATOM 704 O O . GLU A 1 89 ? 1.832 1.690 8.691 1.00 88.62 89 GLU A O 1
ATOM 709 N N . LEU A 1 90 ? 1.695 0.865 6.611 1.00 87.69 90 LEU A N 1
ATOM 710 C CA . LEU A 1 90 ? 0.315 0.378 6.751 1.00 87.69 90 LEU A CA 1
ATOM 711 C C . LEU A 1 90 ? 0.164 -0.591 7.932 1.00 87.69 90 LEU A C 1
ATOM 713 O O . LEU A 1 90 ? -0.816 -0.511 8.674 1.00 87.69 90 LEU A O 1
ATOM 717 N N . HIS A 1 91 ? 1.133 -1.490 8.116 1.00 84.06 91 HIS A N 1
ATOM 718 C CA . HIS A 1 91 ? 1.126 -2.457 9.209 1.00 84.06 91 HIS A CA 1
ATOM 719 C C . HIS A 1 91 ? 1.385 -1.803 10.575 1.00 84.06 91 HIS A C 1
ATOM 721 O O . HIS A 1 91 ? 0.727 -2.134 11.560 1.00 84.06 91 HIS A O 1
ATOM 727 N N . GLN A 1 92 ? 2.312 -0.849 10.648 1.00 83.38 92 GLN A N 1
ATOM 728 C CA . GLN A 1 92 ? 2.629 -0.137 11.890 1.00 83.38 92 GLN A CA 1
ATOM 729 C C . GLN A 1 92 ? 1.513 0.828 12.315 1.00 83.38 92 GLN A C 1
ATOM 731 O O . GLN A 1 92 ? 1.314 1.060 13.506 1.00 83.38 92 GLN A O 1
ATOM 736 N N . SER A 1 93 ? 0.738 1.333 11.357 1.00 86.19 93 SER A N 1
ATOM 737 C CA . SER A 1 93 ? -0.366 2.270 11.569 1.00 86.19 93 SER A CA 1
ATOM 738 C C . SER A 1 93 ? -1.702 1.616 11.950 1.00 86.19 93 SER A C 1
ATOM 740 O O . SER A 1 93 ? -2.739 2.284 11.941 1.00 86.19 93 SER A O 1
ATOM 742 N N . LEU A 1 94 ? -1.737 0.320 12.270 1.00 84.88 94 LEU A N 1
ATOM 743 C CA . LEU A 1 94 ? -2.970 -0.363 12.674 1.00 84.88 94 LEU A CA 1
ATOM 744 C C . LEU A 1 94 ? -3.569 0.245 13.951 1.00 84.88 94 LEU A C 1
ATOM 746 O O . LEU A 1 94 ? -2.899 0.409 14.970 1.00 84.88 94 LEU A O 1
ATOM 750 N N . SER A 1 95 ? -4.867 0.553 13.905 1.00 82.69 95 SER A N 1
ATOM 751 C CA . SER A 1 95 ? -5.609 1.057 15.066 1.00 82.69 95 SER A CA 1
ATOM 752 C C . SER A 1 95 ? -5.559 0.078 16.242 1.00 82.69 95 SER A C 1
ATOM 754 O O . SER A 1 95 ? -5.475 -1.135 16.048 1.00 82.69 95 SER A O 1
ATOM 756 N N . GLY A 1 96 ? -5.704 0.580 17.474 1.00 78.00 96 GLY A N 1
ATOM 757 C CA . GLY A 1 96 ? -5.762 -0.267 18.676 1.00 78.00 96 GLY A CA 1
ATOM 758 C C . GLY A 1 96 ? -6.842 -1.356 18.603 1.00 78.00 96 GLY A C 1
ATOM 759 O O . GLY A 1 96 ? -6.636 -2.478 19.058 1.00 78.00 96 GLY A O 1
ATOM 760 N N . ALA A 1 97 ? -7.957 -1.073 17.920 1.00 76.56 97 ALA A N 1
ATOM 761 C CA . ALA A 1 97 ? -9.009 -2.051 17.652 1.00 76.56 97 ALA A CA 1
ATOM 762 C C . ALA A 1 97 ? -8.552 -3.211 16.751 1.00 76.56 97 ALA A C 1
ATOM 764 O O . ALA A 1 97 ? -9.169 -4.263 16.781 1.00 76.56 97 ALA A O 1
ATOM 765 N N . LEU A 1 98 ? -7.484 -3.058 15.971 1.00 77.38 98 LEU A N 1
ATOM 766 C CA . LEU A 1 98 ? -6.894 -4.119 15.152 1.00 77.38 98 LEU A CA 1
ATOM 767 C C . LEU A 1 98 ? -5.652 -4.751 15.795 1.00 77.38 98 LEU A C 1
ATOM 769 O O . LEU A 1 98 ? -5.256 -5.840 15.384 1.00 77.38 98 LEU A O 1
ATOM 773 N N . GLN A 1 99 ? -5.070 -4.123 16.825 1.00 72.75 99 GLN A N 1
ATOM 774 C CA . GLN A 1 99 ? -3.842 -4.597 17.474 1.00 72.75 99 GLN A CA 1
ATOM 775 C C . GLN A 1 99 ? -3.967 -6.004 18.067 1.00 72.75 99 GLN A C 1
ATOM 777 O O . GLN A 1 99 ? -3.034 -6.795 17.970 1.00 72.75 99 GLN A O 1
ATOM 782 N N . HIS A 1 100 ? -5.141 -6.369 18.589 1.00 75.12 100 HIS A N 1
ATOM 783 C CA . HIS A 1 100 ? -5.383 -7.716 19.119 1.00 75.12 100 HIS A CA 1
ATOM 784 C C . HIS A 1 100 ? -5.340 -8.822 18.046 1.00 75.12 100 HIS A C 1
ATOM 786 O O . HIS A 1 100 ? -5.186 -9.990 18.385 1.00 75.12 100 HIS A O 1
ATOM 792 N N . ARG A 1 101 ? -5.430 -8.462 16.757 1.00 75.88 101 ARG A N 1
ATOM 793 C CA . ARG A 1 101 ? -5.330 -9.375 15.602 1.00 75.88 101 ARG A CA 1
ATOM 794 C C . ARG A 1 101 ? -4.022 -9.213 14.829 1.00 75.88 101 ARG A C 1
ATOM 796 O O . ARG A 1 101 ? -3.855 -9.805 13.766 1.00 75.88 101 ARG A O 1
ATOM 803 N N . VAL A 1 102 ? -3.085 -8.410 15.341 1.00 72.50 102 VAL A N 1
ATOM 804 C CA . VAL A 1 102 ? -1.802 -8.156 14.670 1.00 72.50 102 VAL A CA 1
ATOM 805 C C . VAL A 1 102 ? -0.989 -9.429 14.522 1.00 72.50 102 VAL A C 1
ATOM 807 O O . VAL A 1 102 ? -0.351 -9.576 13.494 1.00 72.50 102 VAL A O 1
ATOM 810 N N . ALA A 1 103 ? -1.029 -10.361 15.479 1.00 70.81 103 ALA A N 1
ATOM 811 C CA . ALA A 1 103 ? -0.296 -11.623 15.363 1.00 70.81 103 ALA A CA 1
ATOM 812 C C . ALA A 1 103 ? -0.757 -12.443 14.140 1.00 70.81 103 ALA A C 1
ATOM 814 O O . ALA A 1 103 ? 0.058 -12.741 13.272 1.00 70.81 103 ALA A O 1
ATOM 815 N N . GLU A 1 104 ? -2.068 -12.683 14.010 1.00 73.12 104 GLU A N 1
ATOM 816 C CA . GLU A 1 104 ? -2.673 -13.376 12.857 1.00 73.12 104 GLU A CA 1
ATOM 817 C C . GLU A 1 104 ? -2.337 -12.673 11.534 1.00 73.12 104 GLU A C 1
ATOM 819 O O . GLU A 1 104 ? -2.014 -13.294 10.524 1.00 73.12 104 GLU A O 1
ATOM 824 N N . LYS A 1 105 ? -2.385 -11.339 11.534 1.00 72.69 105 LYS A N 1
ATOM 825 C CA . LYS A 1 105 ? -2.145 -10.541 10.330 1.00 72.69 105 LYS A CA 1
ATOM 826 C C . LYS A 1 105 ? -0.675 -10.354 10.005 1.00 72.69 105 LYS A C 1
ATOM 828 O O . LYS A 1 105 ? -0.342 -10.147 8.844 1.00 72.69 105 LYS A O 1
ATOM 833 N N . ARG A 1 106 ? 0.207 -10.465 10.993 1.00 70.69 106 ARG A N 1
ATOM 834 C CA . ARG A 1 106 ? 1.654 -10.516 10.801 1.00 70.69 106 ARG A CA 1
ATOM 835 C C . ARG A 1 106 ? 2.050 -11.840 10.167 1.00 70.69 106 ARG A C 1
ATOM 837 O O . ARG A 1 106 ? 2.882 -11.829 9.271 1.00 70.69 106 ARG A O 1
ATOM 844 N N . GLU A 1 107 ? 1.434 -12.948 10.569 1.00 75.81 107 GLU A N 1
ATOM 845 C CA . GLU A 1 107 ? 1.617 -14.235 9.889 1.00 75.81 107 GLU A CA 1
ATOM 846 C C . GLU A 1 107 ? 1.139 -14.169 8.437 1.00 75.81 107 GLU A C 1
ATOM 848 O O . GLU A 1 107 ? 1.882 -14.556 7.542 1.00 75.81 107 GLU A O 1
ATOM 853 N N . GLU A 1 108 ? -0.037 -13.590 8.177 1.00 76.31 108 GLU A N 1
ATOM 854 C CA . GLU A 1 108 ? -0.529 -13.378 6.809 1.00 76.31 108 GLU A CA 1
ATOM 855 C C . GLU A 1 108 ? 0.388 -12.447 5.995 1.00 76.31 108 GLU A C 1
ATOM 857 O O . GLU A 1 108 ? 0.670 -12.712 4.828 1.00 76.31 108 GLU A O 1
ATOM 862 N N . PHE A 1 109 ? 0.901 -11.377 6.607 1.00 70.75 109 PHE A N 1
ATOM 863 C CA . PHE A 1 109 ? 1.870 -10.471 5.989 1.00 70.75 109 PHE A CA 1
ATOM 864 C C . PHE A 1 109 ? 3.166 -11.204 5.623 1.00 70.75 109 PHE A C 1
ATOM 866 O O . PHE A 1 109 ? 3.615 -11.119 4.485 1.00 70.75 109 PHE A O 1
ATOM 873 N N . ILE A 1 110 ? 3.733 -11.976 6.555 1.00 75.75 110 ILE A N 1
ATOM 874 C CA . ILE A 1 110 ? 4.944 -12.774 6.330 1.00 75.75 110 ILE A CA 1
ATOM 875 C C . ILE A 1 110 ? 4.698 -13.835 5.252 1.00 75.75 110 ILE A C 1
ATOM 877 O O . ILE A 1 110 ? 5.529 -13.998 4.362 1.00 75.75 110 ILE A O 1
ATOM 881 N N . ALA A 1 111 ? 3.556 -14.524 5.290 1.00 79.88 111 ALA A N 1
ATOM 882 C CA . ALA A 1 111 ? 3.180 -15.507 4.281 1.00 79.88 111 ALA A CA 1
ATOM 883 C C . ALA A 1 111 ? 3.063 -14.868 2.891 1.00 79.88 111 ALA A C 1
ATOM 885 O O . ALA A 1 111 ? 3.520 -15.449 1.908 1.00 79.88 111 ALA A O 1
ATOM 886 N N . ASN A 1 112 ? 2.512 -13.654 2.803 1.00 74.06 112 ASN A N 1
ATOM 887 C CA . ASN A 1 112 ? 2.489 -12.886 1.564 1.00 74.06 112 ASN A CA 1
ATOM 888 C C . ASN A 1 112 ? 3.905 -12.522 1.103 1.00 74.06 112 ASN A C 1
ATOM 890 O O . ASN A 1 112 ? 4.225 -12.818 -0.045 1.00 74.06 112 ASN A O 1
ATOM 894 N N . CYS A 1 113 ? 4.774 -12.002 1.980 1.00 71.06 113 CYS A N 1
ATOM 895 C CA . CYS A 1 113 ? 6.183 -11.765 1.639 1.00 71.06 113 CYS A CA 1
ATOM 896 C C . CYS A 1 113 ? 6.843 -13.024 1.067 1.00 71.06 113 CYS A C 1
ATOM 898 O O . CYS A 1 113 ? 7.447 -12.975 0.002 1.00 71.06 113 CYS A O 1
ATOM 900 N N . MET A 1 114 ? 6.719 -14.161 1.759 1.00 78.44 114 MET A N 1
ATOM 901 C CA . MET A 1 114 ? 7.328 -15.427 1.342 1.00 78.44 114 MET A CA 1
ATOM 902 C C . MET A 1 114 ? 6.785 -15.907 -0.002 1.00 78.44 114 MET A C 1
ATOM 904 O O . MET A 1 114 ? 7.562 -16.291 -0.870 1.00 78.44 114 MET A O 1
ATOM 908 N N . ARG A 1 115 ? 5.463 -15.852 -0.193 1.00 81.75 115 ARG A N 1
ATOM 909 C CA . ARG A 1 115 ? 4.807 -16.235 -1.447 1.00 81.75 115 ARG A CA 1
ATOM 910 C C . ARG A 1 115 ? 5.319 -15.407 -2.621 1.00 81.75 115 ARG A C 1
ATOM 912 O O . ARG A 1 115 ? 5.641 -15.978 -3.655 1.00 81.75 115 ARG A O 1
ATOM 919 N N . TYR A 1 116 ? 5.407 -14.091 -2.461 1.00 71.50 116 TYR A N 1
ATOM 920 C CA . TYR A 1 116 ? 5.874 -13.222 -3.535 1.00 71.50 116 TYR A CA 1
ATOM 921 C C . TYR A 1 116 ? 7.389 -13.330 -3.774 1.00 71.50 116 TYR A C 1
ATOM 923 O O . TYR A 1 116 ? 7.809 -13.320 -4.924 1.00 71.50 116 TYR A O 1
ATOM 931 N N . MET A 1 117 ? 8.209 -13.517 -2.730 1.00 74.44 117 MET A N 1
ATOM 932 C CA . MET A 1 117 ? 9.645 -13.799 -2.899 1.00 74.44 117 MET A CA 1
ATOM 933 C C . MET A 1 117 ? 9.893 -15.108 -3.659 1.00 74.44 117 MET A C 1
ATOM 935 O O . MET A 1 117 ? 10.800 -15.165 -4.479 1.00 74.44 117 MET A O 1
ATOM 939 N N . LEU A 1 118 ? 9.092 -16.150 -3.402 1.00 77.81 118 LEU A N 1
ATOM 940 C CA . LEU A 1 118 ? 9.169 -17.413 -4.143 1.00 77.81 118 LEU A CA 1
ATOM 941 C C . LEU A 1 118 ? 8.805 -17.225 -5.618 1.00 77.81 118 LEU A C 1
ATOM 943 O O . LEU A 1 118 ? 9.509 -17.736 -6.475 1.00 77.81 118 LEU A O 1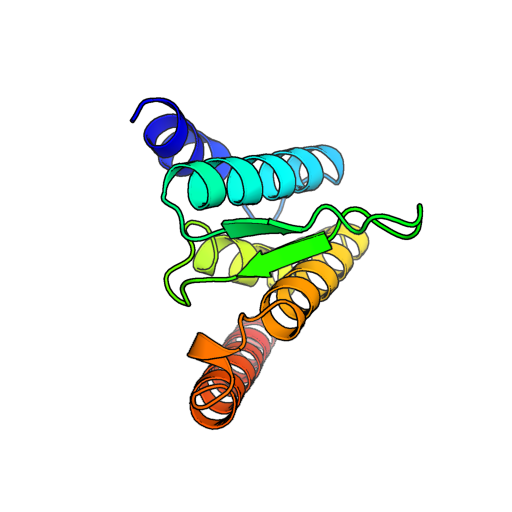
ATOM 947 N N . GLN A 1 119 ? 7.752 -16.458 -5.911 1.00 73.25 119 GLN A N 1
ATOM 948 C CA . GLN A 1 119 ? 7.348 -16.153 -7.289 1.00 73.25 119 GLN A CA 1
ATOM 949 C C . GLN A 1 119 ? 8.391 -15.332 -8.053 1.00 73.25 119 GLN A C 1
ATOM 951 O O . GLN A 1 119 ? 8.523 -15.502 -9.255 1.00 73.25 119 GLN A O 1
ATOM 956 N N . ALA A 1 120 ? 9.123 -14.447 -7.373 1.00 64.75 120 ALA A N 1
ATOM 957 C CA . ALA A 1 120 ? 10.196 -13.664 -7.984 1.00 64.75 120 ALA A CA 1
ATOM 958 C C . ALA A 1 120 ? 11.495 -14.467 -8.206 1.00 64.75 120 ALA A C 1
ATOM 960 O O . ALA A 1 120 ? 12.402 -13.984 -8.879 1.00 64.75 120 ALA A O 1
ATOM 961 N N . ALA A 1 121 ? 11.615 -15.657 -7.605 1.00 63.81 121 ALA A N 1
ATOM 962 C CA . ALA A 1 121 ? 12.783 -16.529 -7.726 1.00 63.81 121 ALA A CA 1
ATOM 963 C C . ALA A 1 121 ? 12.648 -17.597 -8.833 1.00 63.81 121 ALA A C 1
ATOM 965 O O . ALA A 1 121 ? 13.613 -18.326 -9.074 1.00 63.81 121 ALA A O 1
ATOM 966 N N . GLU A 1 122 ? 11.473 -17.701 -9.465 1.00 55.44 122 GLU A N 1
ATOM 967 C CA . GLU A 1 122 ? 11.179 -18.553 -10.633 1.00 55.44 122 GLU A CA 1
ATOM 968 C C . GLU A 1 122 ? 11.364 -17.785 -11.949 1.00 55.44 122 GLU A C 1
ATOM 970 O O . GLU A 1 122 ? 11.879 -18.407 -12.909 1.00 55.44 122 GLU A O 1
#

Organism: Hemiselmis andersenii (NCBI:txid464988)

Foldseek 3Di:
DVLLVCLVPPLLPDDLQAQDPVSLVVNLVSQQVVCVVVVQKDFDPDPPPPDGAIAGADPPRPCPVSLLCNLQRHPDPVSVVVSVVVVVSNLVRYDPVCVVVSVVVVVVVVVSVVVSVVVSVD